Protein AF-U2AST3-F1 (afdb_monomer)

Mean predicted aligned error: 5.62 Å

Sequence (119 aa):
NGNVIKLDTQGKNIEISAPETINITAKNINLKASDSIDLDANVNITETAGMAKRSDIGGDMFVYVNGALTEVIEGDLNSHSKGGSQYTAKETIVDSSNNMKVNSATSLKKKSGEYNNQS

pLDDT: mean 93.62, std 10.22, range [44.81, 98.44]

Structure (mmCIF, N/CA/C/O backbone):
data_AF-U2AST3-F1
#
_entry.id   AF-U2AST3-F1
#
loop_
_atom_site.group_PDB
_atom_site.id
_atom_site.type_symbol
_atom_site.label_atom_id
_atom_site.label_alt_id
_atom_site.label_comp_id
_atom_site.label_asym_id
_atom_site.label_entity_id
_atom_site.label_seq_id
_atom_site.pdbx_PDB_ins_code
_atom_site.Cartn_x
_atom_site.Cartn_y
_atom_site.Cartn_z
_atom_site.occupancy
_atom_site.B_iso_or_equiv
_atom_site.auth_seq_id
_atom_site.auth_comp_id
_atom_site.auth_asym_id
_atom_site.auth_atom_id
_atom_site.pdbx_PDB_model_num
ATOM 1 N N . ASN A 1 1 ? -21.117 16.184 21.553 1.00 57.97 1 ASN A N 1
ATOM 2 C CA . ASN A 1 1 ? -21.684 14.813 21.567 1.00 57.97 1 ASN A CA 1
ATOM 3 C C . ASN A 1 1 ? -21.429 14.187 20.210 1.00 57.97 1 ASN A C 1
ATOM 5 O O . ASN A 1 1 ? -21.713 14.865 19.236 1.00 57.97 1 ASN A O 1
ATOM 9 N N . GLY A 1 2 ? -20.860 12.982 20.117 1.00 87.06 2 GLY A N 1
ATOM 10 C CA . GLY A 1 2 ? -20.537 12.422 18.793 1.00 87.06 2 GLY A CA 1
ATOM 11 C C . GLY A 1 2 ? -19.655 11.172 18.733 1.00 87.06 2 GLY A C 1
ATOM 12 O O . GLY A 1 2 ? -19.455 10.662 17.641 1.00 87.06 2 GLY A O 1
ATOM 13 N N . ASN A 1 3 ? -19.138 10.664 19.854 1.00 97.12 3 ASN A N 1
ATOM 14 C CA . ASN A 1 3 ? -18.399 9.398 19.849 1.00 97.12 3 ASN A CA 1
ATOM 15 C C . ASN A 1 3 ? -19.385 8.226 19.927 1.00 97.12 3 ASN A C 1
ATOM 17 O O . ASN A 1 3 ? -20.315 8.271 20.737 1.00 97.12 3 ASN A O 1
ATOM 21 N N . VAL A 1 4 ? -19.161 7.176 19.138 1.00 96.50 4 VAL A N 1
ATOM 22 C CA . VAL A 1 4 ? -19.997 5.969 19.109 1.00 96.50 4 VAL A CA 1
ATOM 23 C C . VAL A 1 4 ? -19.123 4.734 19.281 1.00 96.50 4 VAL A C 1
ATOM 25 O O . VAL A 1 4 ? -18.101 4.589 18.617 1.00 96.50 4 VAL A O 1
ATOM 28 N N . ILE A 1 5 ? -19.560 3.829 20.159 1.00 97.25 5 ILE A N 1
ATOM 29 C CA . ILE A 1 5 ? -19.148 2.423 20.174 1.00 97.25 5 ILE A CA 1
ATOM 30 C C . ILE A 1 5 ? -20.439 1.606 20.204 1.00 97.25 5 ILE A C 1
ATOM 32 O O . ILE A 1 5 ? -21.172 1.646 21.194 1.00 97.25 5 ILE A O 1
ATOM 36 N N . LYS A 1 6 ? -20.737 0.892 19.117 1.00 96.44 6 LYS A N 1
ATOM 37 C CA . LYS A 1 6 ? -21.953 0.086 18.968 1.00 96.44 6 LYS A CA 1
ATOM 38 C C . LYS A 1 6 ? -21.584 -1.367 18.683 1.00 96.44 6 LYS A C 1
ATOM 40 O O . LYS A 1 6 ? -20.807 -1.647 17.775 1.00 96.44 6 LYS A O 1
ATOM 45 N N . LEU A 1 7 ? -22.171 -2.280 19.453 1.00 97.44 7 LEU A N 1
ATOM 46 C CA . LEU A 1 7 ? -22.095 -3.728 19.259 1.00 97.44 7 LEU A CA 1
ATOM 47 C C . LEU A 1 7 ? -23.503 -4.226 18.936 1.00 97.44 7 LEU A C 1
ATOM 49 O O . LEU A 1 7 ? -24.384 -4.170 19.793 1.00 97.44 7 LEU A O 1
ATOM 53 N N . ASP A 1 8 ? -23.731 -4.675 17.708 1.00 96.38 8 ASP A N 1
ATOM 54 C CA . ASP A 1 8 ? -25.059 -5.039 17.221 1.00 96.38 8 ASP A CA 1
ATOM 55 C C . ASP A 1 8 ? -25.050 -6.462 16.679 1.00 96.38 8 ASP A C 1
ATOM 57 O O . ASP A 1 8 ? -24.549 -6.781 15.604 1.00 96.38 8 ASP A O 1
ATOM 61 N N . THR A 1 9 ? -25.578 -7.358 17.504 1.00 96.12 9 THR A N 1
ATOM 62 C CA . THR A 1 9 ? -25.589 -8.795 17.244 1.00 96.12 9 THR A CA 1
ATOM 63 C C . THR A 1 9 ? -26.655 -9.197 16.231 1.00 96.12 9 THR A C 1
ATOM 65 O O . THR A 1 9 ? -26.478 -10.200 15.543 1.00 96.12 9 THR A O 1
ATOM 68 N N . GLN A 1 10 ? -27.740 -8.423 16.111 1.00 96.38 10 GLN A N 1
ATOM 69 C CA . GLN A 1 10 ? -28.801 -8.683 15.137 1.00 96.38 10 GLN A CA 1
ATOM 70 C C . GLN A 1 10 ? -28.354 -8.248 13.738 1.00 96.38 10 GLN A C 1
ATOM 72 O O . GLN A 1 10 ? -28.470 -9.026 12.792 1.00 96.38 10 GLN A O 1
ATOM 77 N N . GLY A 1 11 ? -27.775 -7.046 13.632 1.00 96.56 11 GLY A N 1
ATOM 78 C CA . GLY A 1 11 ? -27.142 -6.521 12.420 1.00 96.56 11 GLY A CA 1
ATOM 79 C C . GLY A 1 11 ? -25.780 -7.148 12.105 1.00 96.56 11 GLY A C 1
ATOM 80 O O . GLY A 1 11 ? -25.285 -6.997 10.990 1.00 96.56 11 GLY A O 1
ATOM 81 N N . LYS A 1 12 ? -25.206 -7.900 13.058 1.00 97.38 12 LYS A N 1
ATOM 82 C CA . LYS A 1 12 ? -23.897 -8.574 12.981 1.00 97.38 12 LYS A CA 1
ATOM 83 C C . LYS A 1 12 ? -22.737 -7.607 12.711 1.00 97.38 12 LYS A C 1
ATOM 85 O O . LYS A 1 12 ? -21.809 -7.939 11.978 1.00 97.38 12 LYS A O 1
ATOM 90 N N . ASN A 1 13 ? -22.783 -6.423 13.313 1.00 97.12 13 ASN A N 1
ATOM 91 C CA . ASN A 1 13 ? -21.831 -5.342 13.088 1.00 97.12 13 ASN A CA 1
ATOM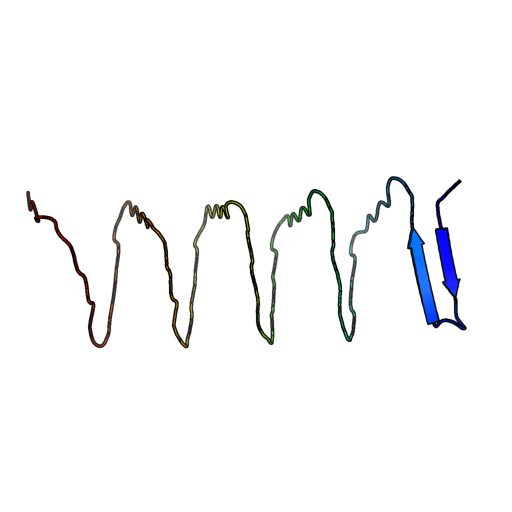 92 C C . ASN A 1 13 ? -21.276 -4.753 14.390 1.00 97.12 13 ASN A C 1
ATOM 94 O O . ASN A 1 13 ? -21.897 -4.772 15.454 1.00 97.12 13 ASN A O 1
ATOM 98 N N . ILE A 1 14 ? -20.076 -4.193 14.265 1.00 97.75 14 ILE A N 1
ATOM 99 C CA . ILE A 1 14 ? -19.423 -3.363 15.273 1.00 97.75 14 ILE A CA 1
ATOM 100 C C . ILE A 1 14 ? -19.124 -2.020 14.608 1.00 97.75 14 ILE A C 1
ATOM 102 O O . ILE A 1 14 ? -18.593 -1.998 13.501 1.00 97.75 14 ILE A O 1
ATOM 106 N N . GLU A 1 15 ? -19.457 -0.917 15.272 1.00 97.38 15 GLU A N 1
ATOM 107 C CA . GLU A 1 15 ? -19.187 0.442 14.794 1.00 97.38 15 GLU A CA 1
ATOM 108 C C . GLU A 1 15 ? -18.421 1.225 15.860 1.00 97.38 15 GLU A C 1
ATOM 110 O O . GLU A 1 15 ? -18.801 1.227 17.035 1.00 97.38 15 GLU A O 1
ATOM 115 N N . ILE A 1 16 ? -17.344 1.888 15.441 1.00 97.69 16 ILE A N 1
ATOM 116 C CA . ILE A 1 16 ? -16.549 2.792 16.271 1.00 97.69 16 ILE A CA 1
ATOM 117 C C . ILE A 1 16 ? -16.341 4.075 15.470 1.00 97.69 16 ILE A C 1
ATOM 119 O O . ILE A 1 16 ? -15.751 4.034 14.393 1.00 97.69 16 ILE A O 1
ATOM 123 N N . SER A 1 17 ? -16.814 5.208 15.984 1.00 97.50 17 SER A N 1
ATOM 124 C CA . SER A 1 17 ? -16.660 6.509 15.325 1.00 97.50 17 SER A CA 1
ATOM 125 C C . SER A 1 17 ? -16.413 7.633 16.332 1.00 97.50 17 SER A C 1
ATOM 127 O O . SER A 1 17 ? -16.824 7.568 17.494 1.00 97.50 17 SER A O 1
ATOM 129 N N . ALA A 1 18 ? -15.699 8.665 15.886 1.00 97.81 18 ALA A N 1
ATOM 130 C CA . ALA A 1 18 ? -15.475 9.906 16.616 1.00 97.81 18 ALA A CA 1
ATOM 131 C C . ALA A 1 18 ? -15.377 11.063 15.605 1.00 97.81 18 ALA A C 1
ATOM 133 O O . ALA A 1 18 ? -14.840 10.858 14.517 1.00 97.81 18 ALA A O 1
ATOM 134 N N . PRO A 1 19 ? -15.859 12.274 15.935 1.00 96.44 19 PRO A N 1
ATOM 135 C CA . PRO A 1 19 ? -15.852 13.412 15.018 1.00 96.44 19 PRO A CA 1
ATOM 136 C C . PRO A 1 19 ? -14.460 14.028 14.815 1.00 96.44 19 PRO A C 1
ATOM 138 O O . PRO A 1 19 ? -14.269 14.772 13.861 1.00 96.44 19 PRO A O 1
ATOM 141 N N . GLU A 1 20 ? -13.502 13.740 15.700 1.00 96.75 20 GLU A N 1
ATOM 142 C CA . GLU A 1 20 ? -12.152 14.314 15.636 1.00 96.75 20 GLU A CA 1
ATOM 143 C C . GLU A 1 20 ? -11.064 13.247 15.546 1.00 96.75 20 GLU A C 1
ATOM 145 O O . GLU A 1 20 ? -10.260 13.260 14.617 1.00 96.75 20 GLU A O 1
ATOM 150 N N . THR A 1 21 ? -10.970 12.333 16.519 1.00 97.38 21 THR A N 1
ATOM 151 C CA . THR A 1 21 ? -9.824 11.413 16.586 1.00 97.38 21 THR A CA 1
ATOM 152 C C . THR A 1 21 ? -10.171 10.088 17.252 1.00 97.38 21 THR A C 1
ATOM 154 O O . THR A 1 21 ? -10.806 10.050 18.305 1.00 97.38 21 THR A O 1
ATOM 157 N N . ILE A 1 22 ? -9.671 8.999 16.664 1.00 98.25 22 ILE A N 1
ATOM 158 C CA . ILE A 1 22 ? -9.592 7.668 17.271 1.00 98.25 22 ILE A CA 1
ATOM 159 C C . ILE A 1 22 ? -8.112 7.284 17.307 1.00 98.25 22 ILE A C 1
ATOM 161 O O . ILE A 1 22 ? -7.471 7.204 16.265 1.00 98.25 22 ILE A O 1
ATOM 165 N N . ASN A 1 23 ? -7.574 7.032 18.501 1.00 98.06 23 ASN A N 1
ATOM 166 C CA . ASN A 1 23 ? -6.210 6.532 18.677 1.00 98.06 23 ASN A CA 1
ATOM 167 C C . ASN A 1 23 ? -6.248 5.038 19.013 1.00 98.06 23 ASN A C 1
ATOM 169 O O . ASN A 1 23 ? -6.956 4.636 19.937 1.00 98.06 23 ASN A O 1
ATOM 173 N N . ILE A 1 24 ? -5.459 4.226 18.305 1.00 98.06 24 ILE A N 1
ATOM 174 C CA . ILE A 1 24 ? -5.308 2.790 18.571 1.00 98.06 24 ILE A CA 1
ATOM 175 C C . ILE A 1 24 ? -3.822 2.495 18.756 1.00 98.06 24 ILE A C 1
ATOM 177 O O . ILE A 1 24 ? -3.055 2.501 17.797 1.00 98.06 24 ILE A O 1
ATOM 181 N N . THR A 1 25 ? -3.422 2.213 19.994 1.00 97.94 25 THR A N 1
ATOM 182 C CA . THR A 1 25 ? -2.028 1.923 20.347 1.00 97.94 25 THR A CA 1
ATOM 183 C C . THR A 1 25 ? -1.950 0.579 21.047 1.00 97.94 25 THR A C 1
ATOM 185 O O . THR A 1 25 ? -2.603 0.360 22.065 1.00 97.94 25 THR A O 1
ATOM 188 N N . ALA A 1 26 ? -1.137 -0.330 20.515 1.00 98.06 26 ALA A N 1
ATOM 189 C CA . ALA A 1 26 ? -0.927 -1.652 21.089 1.00 98.06 26 ALA A CA 1
ATOM 190 C C . ALA A 1 26 ? 0.446 -2.200 20.688 1.00 98.06 26 ALA A C 1
ATOM 192 O O . ALA A 1 26 ? 1.039 -1.757 19.708 1.00 98.06 26 ALA A O 1
ATOM 193 N N . LYS A 1 27 ? 0.930 -3.218 21.413 1.00 98.31 27 LYS A N 1
ATOM 194 C CA . LYS A 1 27 ? 2.121 -3.981 21.001 1.00 98.31 27 LYS A CA 1
ATOM 195 C C . LYS A 1 27 ? 1.913 -4.656 19.639 1.00 98.31 27 LYS A C 1
ATOM 197 O O . LYS A 1 27 ? 2.841 -4.705 18.847 1.00 98.31 27 LYS A O 1
ATOM 202 N N . ASN A 1 28 ? 0.707 -5.174 19.395 1.00 98.12 28 ASN A N 1
ATOM 203 C CA . ASN A 1 28 ? 0.303 -5.793 18.134 1.00 98.12 28 ASN A CA 1
ATOM 204 C C . ASN A 1 28 ? -1.132 -5.367 17.796 1.00 98.12 28 ASN A C 1
ATOM 206 O O . ASN A 1 28 ? -1.991 -5.378 18.678 1.00 98.12 28 ASN A O 1
ATOM 210 N N . ILE A 1 29 ? -1.398 -5.078 16.524 1.00 98.38 29 ILE A N 1
ATOM 211 C CA . ILE A 1 29 ? -2.742 -4.902 15.959 1.00 98.38 29 ILE A CA 1
ATOM 212 C C . ILE A 1 29 ? -2.847 -5.893 14.796 1.00 98.38 29 ILE A C 1
ATOM 214 O O . ILE A 1 29 ? -1.989 -5.888 13.919 1.00 98.38 29 ILE A O 1
ATOM 218 N N . ASN A 1 30 ? -3.866 -6.756 14.798 1.00 98.00 30 ASN A N 1
ATOM 219 C CA . ASN A 1 30 ? -4.103 -7.725 13.726 1.00 98.00 30 ASN A CA 1
ATOM 220 C C . ASN A 1 30 ? -5.427 -7.393 13.039 1.00 98.00 30 ASN A C 1
ATOM 222 O O . ASN A 1 30 ? -6.469 -7.408 13.693 1.00 98.00 30 ASN A O 1
ATOM 226 N N . LEU A 1 31 ? -5.389 -7.132 11.733 1.00 97.75 31 LEU A N 1
ATOM 227 C CA . LEU A 1 31 ? -6.573 -6.908 10.907 1.00 97.75 31 LEU A CA 1
ATOM 228 C C . LEU A 1 31 ? -6.690 -8.055 9.906 1.00 97.75 31 LEU A C 1
ATOM 230 O O . LEU A 1 31 ? -5.754 -8.332 9.158 1.00 97.75 31 LEU A O 1
ATOM 234 N N . LYS A 1 32 ? -7.826 -8.748 9.919 1.00 97.62 32 LYS A N 1
ATOM 235 C CA . LYS A 1 32 ? -8.120 -9.846 8.998 1.00 97.62 32 LYS A CA 1
ATOM 236 C C . LYS A 1 32 ? -9.583 -9.768 8.590 1.00 97.62 32 LYS A C 1
ATOM 238 O O . LYS A 1 32 ? -10.456 -9.816 9.452 1.00 97.62 32 LYS A O 1
ATOM 243 N N . ALA A 1 33 ? -9.823 -9.716 7.289 1.00 97.94 33 ALA A N 1
ATOM 244 C CA . ALA A 1 33 ? -11.140 -9.840 6.680 1.00 97.94 33 ALA A CA 1
ATOM 245 C C . ALA A 1 33 ? -11.112 -10.980 5.652 1.00 97.94 33 ALA A C 1
ATOM 247 O O . ALA A 1 33 ? -10.049 -11.294 5.116 1.00 97.94 33 ALA A O 1
ATOM 248 N N . SER A 1 34 ? -12.252 -11.632 5.415 1.00 97.81 34 SER A N 1
ATOM 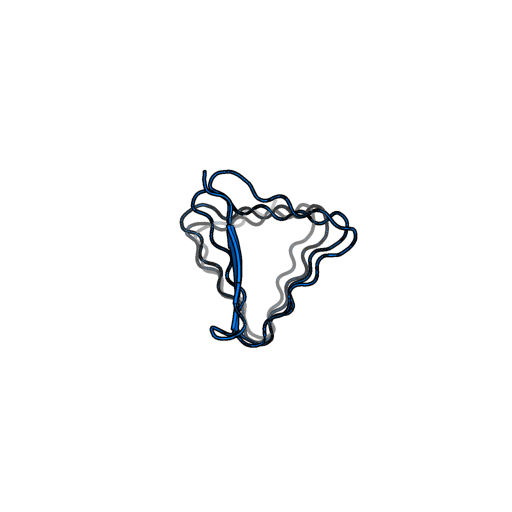249 C CA . SER A 1 34 ? -12.382 -12.626 4.338 1.00 97.81 34 SER A CA 1
ATOM 250 C C . SER A 1 34 ? -12.561 -11.976 2.971 1.00 97.81 34 SER A C 1
ATOM 252 O O . SER A 1 34 ? -12.128 -12.551 1.978 1.00 97.81 34 SER A O 1
ATOM 254 N N . ASP A 1 35 ? -13.179 -10.793 2.950 1.00 98.31 35 ASP A N 1
ATOM 255 C CA . ASP A 1 35 ? -13.652 -10.157 1.724 1.00 98.31 35 ASP A CA 1
ATOM 256 C C . ASP A 1 35 ? -12.780 -8.939 1.388 1.00 98.31 35 ASP A C 1
ATOM 258 O O . ASP A 1 35 ? -12.043 -8.972 0.405 1.00 98.31 35 ASP A O 1
ATOM 262 N N . SER A 1 36 ? -12.798 -7.888 2.220 1.00 97.94 36 SER A N 1
ATOM 263 C CA . SER A 1 36 ? -12.006 -6.670 1.988 1.00 97.94 36 SER A CA 1
ATOM 264 C C . SER A 1 36 ? -11.600 -5.934 3.271 1.00 97.94 36 SER A C 1
ATOM 266 O O . SER A 1 36 ? -12.194 -6.105 4.337 1.00 97.94 36 SER A O 1
ATOM 268 N N . ILE A 1 37 ? -10.565 -5.100 3.149 1.00 98.31 37 ILE A N 1
ATOM 269 C CA . ILE A 1 37 ? -10.201 -4.045 4.101 1.00 98.31 37 ILE A CA 1
ATOM 270 C C . ILE A 1 37 ? -10.039 -2.769 3.278 1.00 98.31 37 ILE A C 1
ATOM 272 O O . ILE A 1 37 ? -9.184 -2.729 2.395 1.00 98.31 37 ILE A O 1
ATOM 276 N N . ASP A 1 38 ? -10.822 -1.740 3.594 1.00 98.12 38 ASP A N 1
ATOM 277 C CA . ASP A 1 38 ? -10.789 -0.450 2.905 1.00 98.12 38 ASP A CA 1
ATOM 278 C C . ASP A 1 38 ? -10.169 0.620 3.813 1.00 98.12 38 ASP A C 1
ATOM 280 O O . ASP A 1 38 ? -10.537 0.755 4.982 1.00 98.12 38 ASP A O 1
ATOM 284 N N . LEU A 1 39 ? -9.208 1.374 3.275 1.00 97.69 39 LEU A N 1
ATOM 285 C CA . LEU A 1 39 ? -8.553 2.499 3.942 1.00 97.69 39 LEU A CA 1
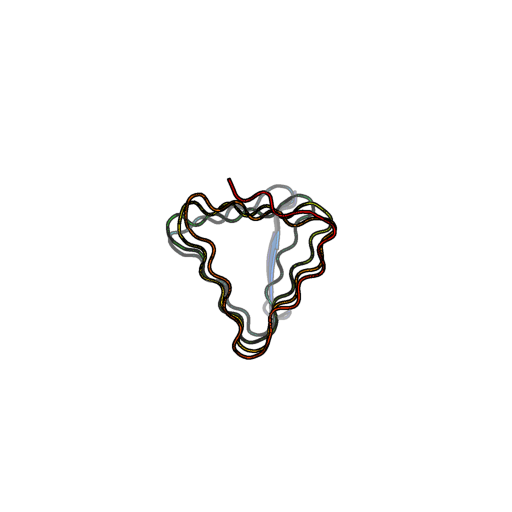ATOM 286 C C . LEU A 1 39 ? -8.731 3.739 3.067 1.00 97.69 39 LEU A C 1
ATOM 288 O O . LEU A 1 39 ? -8.190 3.794 1.965 1.00 97.69 39 LEU A O 1
ATOM 292 N N . ASP A 1 40 ? -9.474 4.723 3.564 1.00 98.06 40 ASP A N 1
ATOM 293 C CA . ASP A 1 40 ? -9.780 5.956 2.840 1.00 98.06 40 ASP A CA 1
ATOM 294 C C . ASP A 1 40 ? -9.538 7.181 3.729 1.00 98.06 40 ASP A C 1
ATOM 296 O O . ASP A 1 40 ? -9.886 7.192 4.913 1.00 98.06 40 ASP A O 1
ATOM 300 N N . ALA A 1 41 ? -8.912 8.209 3.158 1.00 97.88 41 ALA A N 1
ATOM 301 C CA . ALA A 1 41 ? -8.637 9.472 3.827 1.00 97.88 41 ALA A CA 1
ATOM 302 C C . ALA A 1 41 ? -8.623 10.621 2.814 1.00 97.88 41 ALA A C 1
ATOM 304 O O . ALA A 1 41 ? -7.912 10.579 1.813 1.00 97.88 41 ALA A O 1
ATOM 305 N N . ASN A 1 42 ? -9.325 11.710 3.136 1.00 97.19 42 ASN A N 1
ATOM 306 C CA . ASN A 1 42 ? -9.431 12.882 2.257 1.00 97.19 42 ASN A CA 1
ATOM 307 C C . ASN A 1 42 ? -8.107 13.632 2.038 1.00 97.19 42 ASN A C 1
ATOM 309 O O . ASN A 1 42 ? -7.988 14.386 1.075 1.00 97.19 42 ASN A O 1
ATOM 313 N N . VAL A 1 43 ? -7.151 13.502 2.962 1.00 97.94 43 VAL A N 1
ATOM 314 C CA . VAL A 1 43 ? -5.910 14.293 2.952 1.00 97.94 43 VAL A CA 1
ATOM 315 C C . VAL A 1 43 ? -4.693 13.396 2.775 1.00 97.94 43 VAL A C 1
ATOM 317 O O . VAL A 1 43 ? -3.979 13.526 1.784 1.00 97.94 43 VAL A O 1
ATOM 320 N N . ASN A 1 44 ? -4.434 12.494 3.725 1.00 97.56 44 ASN A N 1
ATOM 321 C CA . ASN A 1 44 ? -3.248 11.648 3.692 1.00 97.56 44 ASN A CA 1
ATOM 322 C C . ASN A 1 44 ? -3.451 10.326 4.438 1.00 97.56 44 ASN A C 1
ATOM 324 O O . ASN A 1 44 ? -4.124 10.268 5.466 1.00 97.56 44 ASN A O 1
ATOM 328 N N . ILE A 1 45 ? -2.765 9.295 3.950 1.00 98.44 45 ILE A N 1
ATOM 329 C CA . ILE A 1 45 ? -2.466 8.060 4.674 1.00 98.44 45 ILE A CA 1
ATOM 330 C C . ILE A 1 45 ? -0.944 8.003 4.814 1.00 98.44 45 ILE A C 1
ATOM 332 O O . ILE A 1 45 ? -0.227 8.176 3.829 1.00 98.44 45 ILE A O 1
ATOM 336 N N . THR A 1 46 ? -0.453 7.778 6.031 1.00 98.12 46 THR A N 1
ATOM 337 C CA . THR A 1 46 ? 0.983 7.673 6.320 1.00 98.12 46 THR A CA 1
ATOM 338 C C . THR A 1 46 ? 1.260 6.350 7.015 1.00 98.12 46 THR A C 1
ATOM 340 O O . THR A 1 46 ? 0.645 6.044 8.034 1.00 98.12 46 THR A O 1
ATOM 343 N N . GLU A 1 47 ? 2.214 5.580 6.496 1.00 97.88 47 GLU A N 1
ATOM 344 C CA . GLU A 1 47 ? 2.610 4.288 7.053 1.00 97.88 47 GLU A CA 1
ATOM 345 C C . GLU A 1 47 ? 4.118 4.259 7.292 1.00 97.88 47 GLU A C 1
ATOM 347 O O . GLU A 1 47 ? 4.904 4.447 6.365 1.00 97.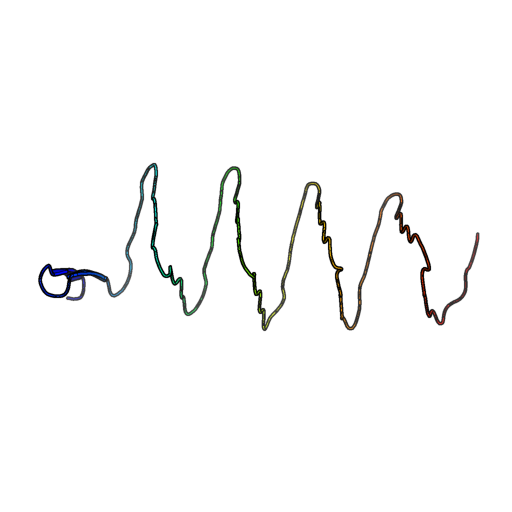88 47 GLU A O 1
ATOM 352 N N . THR A 1 48 ? 4.521 3.956 8.524 1.00 98.00 48 THR A N 1
ATOM 353 C CA . THR A 1 48 ? 5.931 3.855 8.912 1.00 98.00 48 THR A CA 1
ATOM 354 C C . THR A 1 48 ? 6.169 2.515 9.592 1.00 98.00 48 THR A C 1
ATOM 356 O O . THR A 1 48 ? 5.486 2.174 10.557 1.00 98.00 48 THR A O 1
ATOM 359 N N . ALA A 1 49 ? 7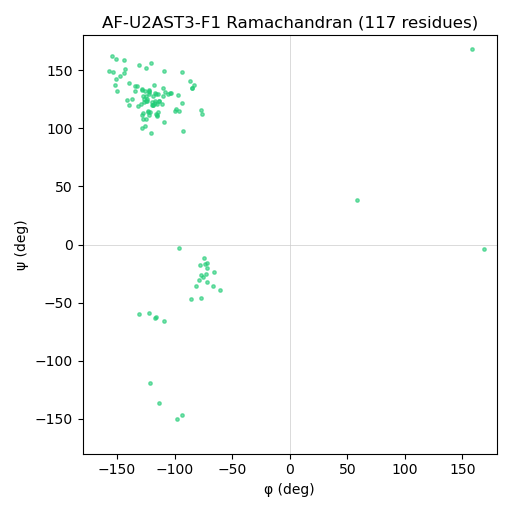.165 1.764 9.123 1.00 97.94 49 ALA A N 1
ATOM 360 C CA . ALA A 1 49 ? 7.627 0.537 9.763 1.00 97.94 49 ALA A CA 1
ATOM 361 C C . ALA A 1 49 ? 9.091 0.707 10.179 1.00 97.94 49 ALA A C 1
ATOM 363 O O . ALA A 1 49 ? 9.926 1.060 9.355 1.00 97.94 49 ALA A O 1
ATOM 364 N N . GLY A 1 50 ? 9.413 0.435 11.446 1.00 97.69 50 GLY A N 1
ATOM 365 C CA . GLY A 1 50 ? 10.776 0.627 11.963 1.00 97.69 50 GLY A CA 1
ATOM 366 C C . GLY A 1 50 ? 11.806 -0.392 11.462 1.00 97.69 50 GLY A C 1
ATOM 367 O O . GLY A 1 50 ? 12.997 -0.160 11.613 1.00 97.69 50 GLY A O 1
ATOM 368 N N . MET A 1 51 ? 11.358 -1.515 10.889 1.00 97.56 51 MET A N 1
ATOM 369 C CA . MET A 1 51 ? 12.239 -2.585 10.402 1.00 97.56 51 MET A CA 1
ATOM 370 C C . MET A 1 51 ? 11.892 -3.011 8.976 1.00 97.56 51 MET A C 1
ATOM 372 O O . MET A 1 51 ? 12.731 -2.938 8.088 1.00 97.56 51 MET A O 1
ATOM 376 N N . ALA A 1 52 ? 10.663 -3.484 8.749 1.00 97.75 52 ALA A N 1
ATOM 377 C CA . ALA A 1 52 ? 10.239 -3.977 7.445 1.00 97.75 52 ALA A CA 1
ATOM 378 C C . ALA A 1 52 ? 8.734 -3.788 7.242 1.00 97.75 52 ALA A C 1
ATOM 380 O O . ALA A 1 52 ? 7.944 -4.019 8.158 1.00 97.75 52 ALA A O 1
ATOM 381 N N . LYS A 1 53 ? 8.351 -3.441 6.012 1.00 98.12 53 LYS A N 1
ATOM 382 C CA . LYS A 1 53 ? 6.975 -3.487 5.511 1.00 98.12 53 LYS A CA 1
ATOM 383 C C . LYS A 1 53 ? 6.932 -4.499 4.367 1.00 98.12 53 LYS A C 1
ATOM 385 O O . LYS A 1 53 ? 7.786 -4.458 3.486 1.00 98.12 53 LYS A O 1
ATOM 390 N N . ARG A 1 54 ? 5.980 -5.433 4.396 1.00 97.88 54 ARG A N 1
ATOM 391 C CA . ARG A 1 54 ? 5.829 -6.486 3.382 1.00 97.88 54 ARG A CA 1
ATOM 392 C C . ARG A 1 54 ? 4.398 -6.508 2.873 1.00 97.88 54 ARG A C 1
ATOM 394 O O . ARG A 1 54 ? 3.480 -6.572 3.684 1.00 97.88 54 ARG A O 1
ATOM 401 N N . SER A 1 55 ? 4.253 -6.554 1.556 1.00 97.50 55 SER A N 1
ATOM 402 C CA . SER A 1 55 ? 2.981 -6.796 0.881 1.00 97.50 55 SER A CA 1
ATOM 403 C C . SER A 1 55 ? 3.106 -8.067 0.047 1.00 97.50 55 SER A C 1
ATOM 405 O O . SER A 1 55 ? 4.000 -8.161 -0.790 1.00 97.50 55 SER A O 1
ATOM 407 N N . ASP A 1 56 ? 2.241 -9.044 0.307 1.00 97.81 56 ASP A N 1
ATOM 408 C CA . ASP A 1 56 ? 2.126 -10.284 -0.467 1.00 97.81 56 ASP A CA 1
ATOM 409 C C . ASP A 1 56 ? 0.747 -10.293 -1.133 1.00 97.81 56 ASP A C 1
ATOM 411 O O . ASP A 1 56 ? -0.277 -10.329 -0.448 1.00 97.81 56 ASP A O 1
ATOM 415 N N . ILE A 1 57 ? 0.725 -10.149 -2.458 1.00 97.94 57 ILE A N 1
ATOM 416 C CA . ILE A 1 57 ? -0.492 -9.982 -3.251 1.00 97.94 57 ILE A CA 1
ATOM 417 C C . ILE A 1 57 ? -0.633 -11.207 -4.150 1.00 97.94 57 ILE A C 1
ATOM 419 O O . ILE A 1 57 ? 0.176 -11.422 -5.048 1.00 97.94 57 ILE A O 1
ATOM 423 N N . GLY A 1 58 ? -1.676 -12.006 -3.912 1.00 97.38 58 GLY A N 1
ATOM 424 C CA . GLY A 1 58 ? -1.959 -13.200 -4.717 1.00 97.38 58 GLY A CA 1
ATOM 425 C C . GLY A 1 58 ? -2.624 -12.910 -6.070 1.00 97.38 58 GLY A C 1
ATOM 426 O O . GLY A 1 58 ? -2.623 -13.778 -6.939 1.00 97.38 58 GLY A O 1
ATOM 427 N N . GLY A 1 59 ? -3.204 -11.717 -6.229 1.00 97.38 59 GLY A N 1
ATOM 428 C CA . GLY A 1 59 ? -3.794 -11.218 -7.473 1.00 97.38 59 GLY A CA 1
ATOM 429 C C . GLY A 1 59 ? -3.016 -10.025 -8.030 1.00 97.38 59 GLY A C 1
ATOM 430 O O . GLY A 1 59 ? -1.787 -10.015 -8.012 1.00 97.38 59 GLY A O 1
ATOM 431 N N . ASP A 1 60 ? -3.738 -9.004 -8.484 1.00 97.94 60 ASP A N 1
ATOM 432 C CA . ASP A 1 60 ? -3.145 -7.805 -9.076 1.00 97.94 60 ASP A CA 1
ATOM 433 C C . ASP A 1 60 ? -2.928 -6.686 -8.047 1.00 97.94 60 ASP A C 1
ATOM 435 O O . ASP A 1 60 ? -3.710 -6.509 -7.110 1.00 97.94 60 ASP A O 1
ATOM 439 N N . MET A 1 61 ? -1.884 -5.882 -8.263 1.00 98.00 61 MET A N 1
ATOM 440 C CA . MET A 1 61 ? -1.658 -4.620 -7.559 1.00 98.00 61 MET A CA 1
ATOM 441 C C . MET A 1 61 ? -1.786 -3.463 -8.549 1.00 98.00 61 MET A C 1
ATOM 443 O O . MET A 1 61 ? -1.051 -3.396 -9.534 1.00 98.00 61 MET A O 1
ATOM 447 N N . PHE A 1 62 ? -2.684 -2.524 -8.257 1.00 97.69 62 PHE A N 1
ATOM 448 C CA . PHE A 1 62 ? -2.855 -1.296 -9.028 1.00 97.69 62 PHE A CA 1
ATOM 449 C C . PHE A 1 62 ? -2.379 -0.100 -8.205 1.00 97.69 62 PHE A C 1
ATOM 451 O O . PHE A 1 62 ? -2.813 0.090 -7.072 1.00 97.69 62 PHE A O 1
ATOM 458 N N . VAL A 1 63 ? -1.499 0.718 -8.785 1.00 97.56 63 VAL A N 1
ATOM 459 C CA . VAL A 1 63 ? -1.029 1.973 -8.187 1.00 97.56 63 VAL A CA 1
ATOM 460 C C . VAL A 1 63 ? -1.361 3.101 -9.149 1.00 97.56 63 VAL A C 1
ATOM 462 O O . VAL A 1 63 ? -0.829 3.158 -10.256 1.00 97.56 63 VAL A O 1
ATOM 465 N N . TYR A 1 64 ? -2.257 3.989 -8.730 1.00 97.44 64 TYR A N 1
ATOM 466 C CA . TYR A 1 64 ? -2.677 5.139 -9.517 1.00 97.44 64 TYR A CA 1
ATOM 467 C C . TYR A 1 64 ? -2.326 6.424 -8.773 1.00 97.44 64 TYR A C 1
ATOM 469 O O . TYR A 1 64 ? -2.787 6.652 -7.656 1.00 97.44 64 TYR A O 1
ATOM 477 N N . VAL A 1 65 ? -1.497 7.260 -9.394 1.00 97.81 65 VAL A N 1
ATOM 478 C CA . VAL A 1 65 ? -0.997 8.500 -8.799 1.00 97.81 65 VAL A CA 1
ATOM 479 C C . VAL A 1 65 ? -1.281 9.641 -9.768 1.00 97.81 65 VAL A C 1
ATOM 481 O O . VAL A 1 65 ? -0.716 9.694 -10.854 1.00 97.81 65 VAL A O 1
ATOM 484 N N . ASN A 1 66 ? -2.168 10.557 -9.370 1.00 97.81 66 ASN A N 1
ATOM 485 C CA . ASN A 1 66 ? -2.460 11.772 -10.143 1.00 97.81 66 ASN A CA 1
ATOM 486 C C . ASN A 1 66 ? -1.309 12.789 -10.094 1.00 97.81 66 ASN A C 1
ATOM 488 O O . ASN A 1 66 ? -1.131 13.573 -11.023 1.00 97.81 66 ASN A O 1
ATOM 492 N N . GLY A 1 67 ? -0.586 12.818 -8.971 1.00 97.3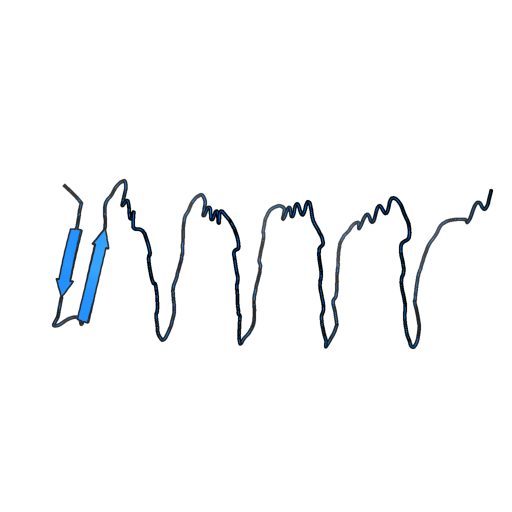8 67 GLY A N 1
ATOM 493 C CA . GLY A 1 67 ? 0.572 13.679 -8.751 1.00 97.38 67 GLY A CA 1
ATOM 494 C C . GLY A 1 67 ? 1.890 12.989 -9.105 1.00 97.38 67 GLY A C 1
ATOM 495 O O . GLY A 1 67 ? 1.959 12.155 -10.004 1.00 97.38 67 GLY A O 1
ATOM 496 N N . ALA A 1 68 ? 2.945 13.330 -8.370 1.00 97.75 68 ALA A N 1
ATOM 497 C CA . ALA A 1 68 ? 4.239 12.670 -8.490 1.00 97.75 68 ALA A CA 1
ATOM 498 C C . ALA A 1 68 ? 4.315 11.423 -7.596 1.00 97.75 68 ALA A C 1
ATOM 500 O O . ALA A 1 68 ? 3.868 11.447 -6.450 1.00 97.75 68 ALA A O 1
ATOM 501 N N . LEU A 1 69 ? 4.943 10.364 -8.108 1.00 98.00 69 LEU A N 1
ATOM 502 C CA . LEU A 1 69 ? 5.462 9.259 -7.307 1.00 98.00 69 LEU A CA 1
ATOM 503 C C . LEU A 1 69 ? 6.955 9.511 -7.060 1.00 98.00 69 LEU A C 1
ATOM 505 O O . LEU A 1 69 ? 7.699 9.778 -8.003 1.00 98.00 69 LEU A O 1
ATOM 509 N N . THR A 1 70 ? 7.396 9.442 -5.806 1.00 97.94 70 THR A N 1
ATOM 510 C CA . THR A 1 70 ? 8.813 9.549 -5.434 1.00 97.94 70 THR A CA 1
ATOM 511 C C . THR A 1 70 ? 9.198 8.346 -4.591 1.00 97.94 70 THR A C 1
ATOM 513 O O . THR A 1 70 ? 8.611 8.112 -3.538 1.00 97.94 70 THR A O 1
ATOM 516 N N . GLU A 1 71 ? 10.199 7.606 -5.053 1.00 97.62 71 GLU A N 1
ATOM 517 C CA . GLU A 1 71 ? 10.766 6.457 -4.356 1.00 97.62 71 GLU A CA 1
ATOM 518 C C . GLU A 1 71 ? 12.228 6.766 -4.030 1.00 97.62 71 GLU A C 1
ATOM 520 O O . GLU A 1 71 ? 13.013 7.096 -4.919 1.00 97.62 71 GLU A O 1
ATOM 525 N N . VAL A 1 72 ? 12.590 6.686 -2.750 1.00 97.88 72 VAL A N 1
ATOM 526 C CA . VAL A 1 72 ? 13.969 6.863 -2.280 1.00 97.88 72 VAL A CA 1
ATOM 527 C C . VAL A 1 72 ? 14.398 5.567 -1.618 1.00 97.88 72 VAL A C 1
ATOM 529 O O . VAL A 1 72 ? 13.775 5.117 -0.657 1.00 97.88 72 VAL A O 1
ATOM 532 N N . ILE A 1 73 ? 15.449 4.958 -2.154 1.00 98.00 73 ILE A N 1
ATOM 533 C CA . ILE A 1 73 ? 15.966 3.672 -1.700 1.00 98.00 73 ILE A CA 1
ATOM 534 C C . ILE A 1 73 ? 17.453 3.872 -1.437 1.00 98.00 73 ILE A C 1
ATOM 536 O O . ILE A 1 73 ? 18.230 4.062 -2.366 1.00 98.00 73 ILE A O 1
ATOM 540 N N . GLU A 1 74 ? 17.835 3.883 -0.161 1.00 97.44 74 GLU A N 1
ATOM 541 C CA . GLU A 1 74 ? 19.238 4.052 0.245 1.00 97.44 74 GLU A CA 1
ATOM 542 C C . GLU A 1 74 ? 20.063 2.777 0.025 1.00 97.44 74 GLU A C 1
ATOM 544 O O . GLU A 1 74 ? 21.274 2.842 -0.177 1.00 97.44 74 GLU A O 1
ATOM 549 N N . GLY A 1 75 ? 19.402 1.617 0.088 1.00 97.06 75 GLY A N 1
ATOM 550 C CA . GLY A 1 75 ? 19.992 0.310 -0.186 1.00 97.06 75 GLY A CA 1
ATOM 551 C C . GLY A 1 75 ? 19.712 -0.184 -1.606 1.00 97.06 75 GLY A C 1
ATOM 552 O O . GLY A 1 75 ? 19.522 0.592 -2.540 1.00 97.06 75 GLY A O 1
ATOM 553 N N . ASP A 1 76 ? 19.645 -1.504 -1.760 1.00 97.56 76 ASP A N 1
ATOM 554 C CA . ASP A 1 76 ? 19.442 -2.132 -3.065 1.00 97.56 76 ASP A CA 1
ATOM 555 C C . ASP A 1 76 ? 17.959 -2.220 -3.455 1.00 97.56 76 ASP A C 1
ATOM 557 O O . ASP A 1 76 ? 17.121 -2.701 -2.686 1.00 97.56 76 ASP A O 1
ATOM 561 N N . LEU A 1 77 ? 17.650 -1.870 -4.707 1.00 97.25 77 LEU A N 1
ATOM 562 C CA . LEU A 1 77 ? 16.381 -2.206 -5.354 1.00 97.25 77 LEU A CA 1
ATOM 563 C C . LEU A 1 77 ? 16.542 -3.471 -6.206 1.00 97.25 77 LEU A C 1
ATOM 565 O O . LEU A 1 77 ? 17.221 -3.464 -7.231 1.00 97.25 77 LEU A O 1
ATOM 569 N N . ASN A 1 78 ? 15.846 -4.543 -5.824 1.00 97.19 78 ASN A N 1
ATOM 570 C CA . ASN A 1 78 ? 15.759 -5.776 -6.607 1.00 97.19 78 ASN A CA 1
ATOM 571 C C . ASN A 1 78 ? 14.351 -5.920 -7.198 1.00 97.19 78 ASN A C 1
ATOM 573 O O . ASN A 1 78 ? 13.4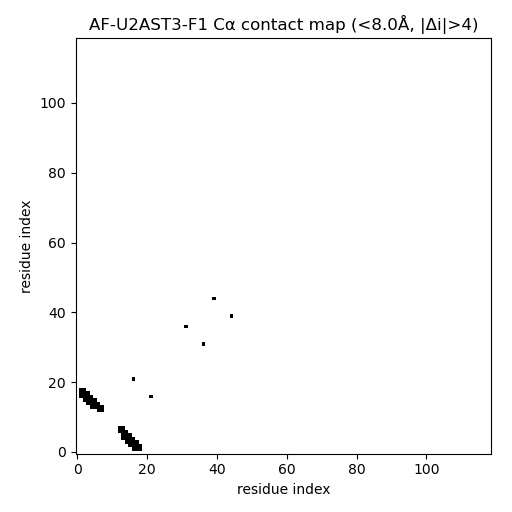13 -6.266 -6.483 1.00 97.19 78 ASN A O 1
ATOM 577 N N . SER A 1 79 ? 14.207 -5.677 -8.503 1.00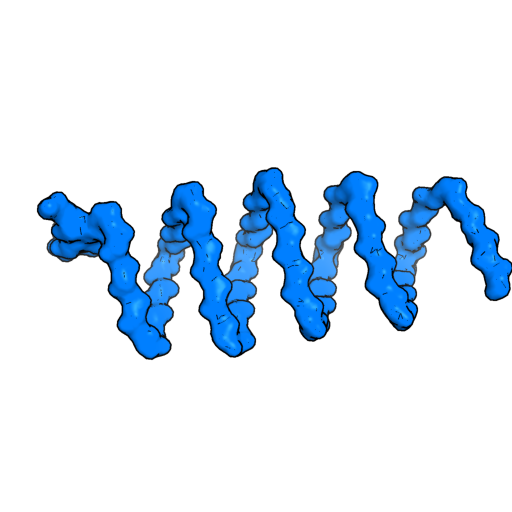 96.06 79 SER A N 1
ATOM 578 C CA . SER A 1 79 ? 12.937 -5.817 -9.227 1.00 96.06 79 SER A CA 1
ATOM 579 C C . SER A 1 79 ? 13.014 -6.942 -10.258 1.00 96.06 79 SER A C 1
ATOM 581 O O . SER A 1 79 ? 13.948 -7.008 -11.057 1.00 96.06 79 SER A O 1
ATOM 583 N N . HIS A 1 80 ? 12.032 -7.845 -10.235 1.00 95.81 80 HIS A N 1
ATOM 584 C CA . HIS A 1 80 ? 11.966 -8.998 -11.128 1.00 95.81 80 HIS A CA 1
ATOM 585 C C . HIS A 1 80 ? 10.541 -9.199 -11.647 1.00 95.81 80 HIS A C 1
ATOM 587 O O . HIS A 1 80 ? 9.608 -9.372 -10.869 1.00 95.81 80 HIS A O 1
ATOM 593 N N . SER A 1 81 ? 10.392 -9.244 -12.970 1.00 96.38 81 SER A N 1
ATOM 594 C CA . SER A 1 81 ? 9.149 -9.606 -13.652 1.00 96.38 81 SER A CA 1
ATOM 595 C C . SER A 1 81 ? 9.404 -10.798 -14.569 1.00 96.38 81 SER A C 1
ATOM 597 O O . SER A 1 81 ? 10.380 -10.807 -15.320 1.00 96.38 81 SER A O 1
ATOM 599 N N . LYS A 1 82 ? 8.525 -11.806 -14.519 1.00 95.19 82 LYS A N 1
ATOM 600 C CA . LYS A 1 82 ? 8.617 -13.000 -15.378 1.00 95.19 82 LYS A CA 1
ATOM 601 C C . LYS A 1 82 ? 8.050 -12.776 -16.781 1.00 95.19 82 LYS A C 1
ATOM 603 O O . LYS A 1 82 ? 8.557 -13.361 -17.730 1.00 95.19 82 LYS A O 1
ATOM 608 N N . GLY A 1 83 ? 6.981 -11.985 -16.904 1.00 93.00 83 GLY A N 1
ATOM 609 C CA . GLY A 1 83 ? 6.313 -11.737 -18.188 1.00 93.00 83 GLY A CA 1
ATOM 610 C C . GLY A 1 83 ? 6.964 -10.602 -18.976 1.00 93.00 83 GLY A C 1
ATOM 611 O O . GLY A 1 83 ? 7.242 -10.740 -20.163 1.00 93.00 83 GLY A O 1
ATOM 612 N N . GLY A 1 84 ? 7.238 -9.487 -18.300 1.00 93.88 84 GLY A N 1
ATOM 613 C CA . GLY A 1 84 ? 7.824 -8.285 -18.885 1.00 93.88 84 GLY A CA 1
ATOM 614 C C . GLY A 1 84 ? 7.534 -7.045 -18.041 1.00 93.88 84 GLY A C 1
ATOM 615 O O . GLY A 1 84 ? 6.708 -7.084 -17.129 1.00 93.88 84 GLY A O 1
ATOM 616 N N . SER A 1 85 ? 8.214 -5.946 -18.356 1.00 95.56 85 SER A N 1
ATOM 617 C CA . SER A 1 85 ? 7.989 -4.634 -17.744 1.00 95.56 85 SER A CA 1
ATOM 618 C C . SER A 1 85 ? 7.958 -3.578 -18.843 1.00 95.56 85 SER A C 1
ATOM 620 O O . SER A 1 85 ? 8.793 -3.606 -19.749 1.00 95.56 85 SER A O 1
ATOM 622 N N . GLN A 1 86 ? 7.001 -2.655 -18.774 1.00 96.25 86 GLN A N 1
ATOM 623 C CA . GLN A 1 86 ? 6.871 -1.547 -19.715 1.00 96.25 86 GLN A CA 1
ATOM 624 C C . GLN A 1 86 ? 6.920 -0.230 -18.948 1.00 96.25 86 GLN A C 1
ATOM 626 O O . GLN A 1 86 ? 6.192 -0.046 -17.979 1.00 96.25 86 GLN A O 1
ATOM 631 N N . TYR A 1 87 ? 7.749 0.693 -19.427 1.00 94.44 87 TYR A N 1
ATOM 632 C CA . TYR A 1 87 ? 7.865 2.043 -18.891 1.00 94.44 87 TYR A CA 1
ATOM 633 C C . TYR A 1 87 ? 7.606 3.023 -20.028 1.00 94.44 87 TYR A C 1
ATOM 635 O O . TYR A 1 87 ? 8.254 2.950 -21.071 1.00 94.44 87 TYR A O 1
ATOM 643 N N . THR A 1 88 ? 6.629 3.907 -19.845 1.00 95.94 88 THR A N 1
ATOM 644 C CA . THR A 1 88 ? 6.315 4.974 -20.798 1.00 95.94 88 THR A CA 1
ATOM 645 C C . THR A 1 88 ? 6.395 6.293 -20.058 1.00 95.94 88 THR A C 1
ATOM 647 O O . THR A 1 88 ? 5.614 6.544 -19.145 1.00 95.94 88 THR A O 1
ATOM 650 N N . ALA A 1 89 ? 7.345 7.129 -20.450 1.00 95.00 89 ALA A N 1
ATOM 651 C CA . ALA A 1 89 ? 7.564 8.436 -19.859 1.00 95.00 89 ALA A CA 1
ATOM 652 C C . ALA A 1 89 ? 7.999 9.417 -20.950 1.00 95.00 89 ALA A C 1
ATOM 654 O O . ALA A 1 89 ? 8.482 9.009 -22.007 1.00 95.00 89 ALA A O 1
ATOM 655 N N . LYS A 1 90 ? 7.828 10.717 -20.688 1.00 95.56 90 LYS A N 1
ATOM 656 C CA . LYS A 1 90 ? 8.396 11.764 -21.553 1.00 95.56 90 LYS A CA 1
ATOM 657 C C . LYS A 1 90 ? 9.923 11.759 -21.500 1.00 95.56 90 LYS A C 1
ATOM 659 O O . LYS A 1 90 ? 10.565 12.003 -22.513 1.00 95.56 90 LYS A O 1
ATOM 664 N N . GLU A 1 91 ? 10.472 11.463 -20.327 1.00 95.00 91 GLU A N 1
ATOM 665 C CA . GLU A 1 91 ? 11.901 11.393 -20.060 1.00 95.00 91 GLU A CA 1
ATOM 666 C C . GLU A 1 91 ? 12.177 10.258 -19.069 1.00 95.00 91 GLU A C 1
ATOM 668 O O . GLU A 1 91 ? 11.351 9.933 -18.214 1.00 95.00 91 GLU A O 1
ATOM 673 N N . THR A 1 92 ? 13.334 9.623 -19.205 1.00 94.94 92 THR A N 1
ATOM 674 C CA . THR A 1 92 ? 13.857 8.665 -18.233 1.00 94.94 92 THR A CA 1
ATOM 675 C C . THR A 1 92 ? 15.347 8.920 -18.105 1.00 94.94 92 THR A C 1
ATOM 677 O O . THR A 1 92 ? 16.071 8.814 -19.093 1.00 94.94 92 THR A O 1
ATOM 680 N N . ILE A 1 93 ? 15.786 9.258 -16.897 1.00 94.50 93 ILE A N 1
ATOM 681 C CA . ILE A 1 93 ? 17.189 9.516 -16.573 1.00 94.50 93 ILE A CA 1
ATOM 682 C C . ILE A 1 93 ? 17.702 8.319 -15.774 1.00 94.50 93 ILE A C 1
ATOM 684 O O . ILE A 1 93 ? 17.057 7.879 -14.823 1.00 94.50 93 ILE A O 1
ATOM 688 N N . VAL A 1 94 ? 18.839 7.765 -16.194 1.00 94.38 94 VAL A N 1
ATOM 689 C CA . VAL A 1 94 ? 19.508 6.654 -15.510 1.00 94.38 94 VAL A CA 1
ATOM 690 C C . VAL A 1 94 ? 20.960 7.044 -15.291 1.00 94.38 94 VAL A C 1
ATOM 692 O O . VAL A 1 94 ? 21.782 6.926 -16.199 1.00 94.38 94 VAL A O 1
ATOM 695 N N . ASP A 1 95 ? 21.264 7.479 -14.073 1.00 94.31 95 ASP A N 1
ATOM 696 C CA . ASP A 1 95 ? 22.613 7.841 -13.655 1.00 94.31 95 ASP A CA 1
ATOM 697 C C . ASP A 1 95 ? 23.239 6.692 -12.862 1.00 94.31 95 ASP A C 1
ATOM 699 O O . ASP A 1 95 ? 22.782 6.325 -11.780 1.00 94.31 95 ASP A O 1
ATOM 703 N N . SER A 1 96 ? 24.302 6.104 -13.408 1.00 94.12 96 SER A N 1
ATOM 704 C CA . SER A 1 96 ? 25.082 5.054 -12.749 1.00 94.12 96 SER A CA 1
ATOM 705 C C . SER A 1 96 ? 26.502 5.554 -12.525 1.00 94.12 96 SER A C 1
ATOM 707 O O . SER A 1 96 ? 27.209 5.849 -13.484 1.00 94.12 96 SER A O 1
ATOM 709 N N . SER A 1 97 ? 26.949 5.582 -11.268 1.00 94.94 97 SER A N 1
ATOM 710 C CA . SER A 1 97 ? 28.320 5.976 -10.905 1.00 94.94 97 SER A CA 1
ATOM 711 C C . SER A 1 97 ? 29.380 4.942 -11.293 1.00 94.94 97 SER A C 1
ATOM 713 O O . SER A 1 97 ? 30.561 5.267 -11.382 1.00 94.94 97 SER A O 1
ATOM 715 N N . ASN A 1 98 ? 28.967 3.690 -11.500 1.00 95.38 98 ASN A N 1
ATOM 716 C CA . ASN A 1 98 ? 29.839 2.601 -11.915 1.00 95.38 98 ASN A CA 1
ATOM 717 C C . ASN A 1 98 ? 29.323 2.019 -13.240 1.00 95.38 98 ASN A C 1
ATOM 719 O O . ASN A 1 98 ? 29.207 2.738 -14.229 1.00 95.38 98 ASN A O 1
ATOM 723 N N . ASN A 1 99 ? 28.955 0.739 -13.282 1.00 94.00 99 ASN A N 1
ATOM 724 C CA . ASN A 1 99 ? 28.573 0.077 -14.525 1.00 94.00 99 ASN A CA 1
ATOM 725 C C . ASN A 1 99 ? 27.058 -0.093 -14.658 1.00 94.00 99 ASN A C 1
ATOM 727 O O . ASN A 1 99 ? 26.425 -0.711 -13.805 1.00 94.00 99 ASN A O 1
ATOM 731 N N . MET A 1 100 ? 26.516 0.305 -15.810 1.00 94.81 100 MET A N 1
ATOM 732 C CA . MET A 1 100 ? 25.191 -0.122 -16.258 1.00 94.81 100 MET A CA 1
ATOM 733 C C . MET A 1 100 ? 25.323 -1.355 -17.164 1.00 94.81 100 MET A C 1
ATOM 735 O O . MET A 1 100 ? 25.978 -1.304 -18.205 1.00 94.81 100 MET A O 1
ATOM 739 N N . LYS A 1 101 ? 24.676 -2.468 -16.795 1.00 94.44 101 LYS A N 1
ATOM 740 C CA . LYS A 1 101 ? 24.626 -3.696 -17.608 1.00 94.44 101 LYS A CA 1
ATOM 741 C C . LYS A 1 101 ? 23.215 -3.921 -18.137 1.00 94.44 101 LYS A C 1
ATOM 743 O O . LYS A 1 101 ? 22.284 -4.098 -17.360 1.00 94.44 101 LYS A O 1
ATOM 748 N N . VAL A 1 102 ? 23.076 -3.973 -19.459 1.00 94.06 102 VAL A N 1
ATOM 749 C CA . VAL A 1 102 ? 21.812 -4.282 -20.139 1.00 94.06 102 VAL A CA 1
ATOM 750 C C . VAL A 1 102 ? 22.034 -5.505 -21.018 1.00 94.06 102 VAL A C 1
ATOM 752 O O . VAL A 1 102 ? 22.756 -5.430 -22.009 1.00 94.06 102 VAL A O 1
ATOM 755 N N . ASN A 1 103 ? 21.417 -6.627 -20.651 1.00 93.62 103 ASN A N 1
ATOM 756 C CA . ASN A 1 103 ? 21.545 -7.893 -21.370 1.00 93.62 103 ASN A CA 1
ATOM 757 C C . ASN A 1 103 ? 20.222 -8.232 -22.062 1.00 93.62 103 ASN A C 1
ATOM 759 O O . ASN A 1 103 ? 19.162 -8.143 -21.449 1.00 93.62 103 ASN A O 1
ATOM 763 N N . SER A 1 104 ? 20.285 -8.651 -23.324 1.00 93.19 104 SER A N 1
ATOM 764 C CA . SER A 1 104 ? 19.136 -9.179 -24.062 1.00 93.19 104 SER A CA 1
ATOM 765 C C . SER A 1 104 ? 19.550 -10.447 -24.794 1.00 93.19 104 SER A C 1
ATOM 767 O O . SER A 1 104 ? 20.582 -10.460 -25.460 1.00 93.19 104 SER A O 1
ATOM 769 N N . ALA A 1 105 ? 18.748 -11.505 -24.671 1.00 93.19 105 ALA A N 1
ATOM 770 C CA . ALA A 1 105 ? 19.020 -12.784 -25.325 1.00 93.19 105 ALA A CA 1
ATOM 771 C C . ALA A 1 105 ? 18.787 -12.737 -26.844 1.00 93.19 105 ALA A C 1
ATOM 773 O O . ALA A 1 105 ? 19.366 -13.533 -27.576 1.00 93.19 105 ALA A O 1
ATOM 774 N N . THR A 1 106 ? 17.926 -11.830 -27.317 1.00 95.31 106 THR A N 1
ATOM 775 C CA . THR A 1 106 ? 17.528 -11.758 -28.730 1.00 95.31 106 THR A CA 1
ATOM 776 C C . THR A 1 106 ? 17.972 -10.458 -29.382 1.00 95.31 106 THR A C 1
ATOM 778 O O . THR A 1 106 ? 18.749 -10.473 -30.330 1.00 95.31 106 THR A O 1
ATOM 781 N N . SER A 1 107 ? 17.484 -9.313 -28.903 1.00 91.81 107 SER A N 1
ATOM 782 C CA . SER A 1 107 ? 17.854 -8.010 -29.456 1.00 91.81 107 SER A CA 1
ATOM 783 C C . SER A 1 107 ? 17.648 -6.875 -28.461 1.00 91.81 107 SER A C 1
ATOM 785 O O . SER A 1 107 ? 16.745 -6.913 -27.623 1.00 91.81 107 SER A O 1
ATOM 787 N N . LEU A 1 108 ? 18.477 -5.840 -28.581 1.00 92.56 108 LEU A N 1
ATOM 788 C CA . LEU A 1 108 ? 18.294 -4.551 -27.924 1.00 92.56 108 LEU A CA 1
ATOM 789 C C . LEU A 1 108 ? 18.088 -3.499 -29.015 1.00 92.56 108 LEU A C 1
ATOM 791 O O . LEU A 1 108 ? 18.999 -3.224 -29.793 1.00 92.56 108 LEU A O 1
ATOM 795 N N . LYS A 1 109 ? 16.886 -2.923 -29.097 1.00 88.06 109 LYS A N 1
ATOM 796 C CA . LYS A 1 109 ? 16.568 -1.877 -30.078 1.00 88.06 109 LYS A CA 1
ATOM 797 C C . LYS A 1 109 ? 16.671 -0.510 -29.414 1.00 88.06 109 LYS A C 1
ATOM 799 O O . LYS A 1 109 ? 15.897 -0.206 -28.514 1.00 88.06 109 LYS A O 1
ATOM 804 N N . LYS A 1 110 ? 17.600 0.317 -29.890 1.00 86.62 110 LYS A N 1
ATOM 805 C CA . LYS A 1 110 ? 17.730 1.729 -29.515 1.00 86.62 110 LYS A CA 1
ATOM 806 C C . LYS A 1 110 ? 17.535 2.580 -30.764 1.00 86.62 110 LYS A C 1
ATOM 808 O O . LYS A 1 110 ? 18.052 2.237 -31.823 1.00 86.62 110 LYS A O 1
ATOM 813 N N . LYS A 1 111 ? 16.781 3.668 -30.646 1.00 80.38 111 LYS A N 1
ATOM 814 C CA . LYS A 1 111 ? 16.654 4.691 -31.689 1.00 80.38 111 LYS A CA 1
ATOM 815 C C . LYS A 1 111 ? 17.127 6.003 -31.074 1.00 80.38 111 LYS A C 1
ATOM 817 O O . LYS A 1 111 ? 16.368 6.625 -30.343 1.00 80.38 111 LYS A O 1
ATOM 822 N N . SER A 1 112 ? 18.389 6.358 -31.293 1.00 77.62 112 SER A N 1
ATOM 823 C CA . SER A 1 112 ? 18.982 7.612 -30.813 1.00 77.62 112 SER A CA 1
ATOM 824 C C . SER A 1 112 ? 19.236 8.563 -31.981 1.00 77.62 112 SER A C 1
ATOM 826 O O . SER A 1 112 ? 19.485 8.116 -33.099 1.00 77.62 112 SER A O 1
ATOM 828 N N . GLY A 1 113 ? 19.164 9.869 -31.714 1.00 69.56 113 GLY A N 1
ATOM 829 C CA . GLY A 1 113 ? 19.519 10.926 -32.666 1.00 69.56 113 GLY A CA 1
ATOM 830 C C . GLY A 1 113 ? 20.944 11.478 -32.513 1.00 69.56 113 GLY A C 1
ATOM 831 O O . GLY A 1 113 ? 21.326 12.324 -33.311 1.00 69.56 113 GLY A O 1
ATOM 832 N N . GLU A 1 114 ? 21.729 11.029 -31.524 1.00 66.19 114 GLU A N 1
ATOM 833 C CA . GLU A 1 114 ? 22.997 11.678 -31.136 1.00 66.19 114 GLU A CA 1
ATOM 834 C C . GLU A 1 114 ? 24.260 10.800 -31.231 1.00 66.19 114 GLU A C 1
ATOM 836 O O . GLU A 1 114 ? 24.211 9.567 -31.223 1.00 66.19 114 GLU A O 1
ATOM 841 N N . TYR A 1 115 ? 25.379 11.525 -31.362 1.00 54.75 115 TYR A N 1
ATOM 842 C CA . TYR A 1 115 ? 26.737 11.173 -31.788 1.00 54.75 115 TYR A CA 1
ATOM 843 C C . TYR A 1 115 ? 27.593 10.624 -30.627 1.00 54.75 115 TYR A C 1
ATOM 845 O O . TYR A 1 115 ? 27.639 11.218 -29.553 1.00 54.75 115 TYR A O 1
ATOM 853 N N . ASN A 1 116 ? 28.324 9.524 -30.845 1.00 61.22 116 ASN A N 1
ATOM 854 C CA . ASN A 1 116 ? 29.332 9.027 -29.898 1.00 61.22 116 ASN A CA 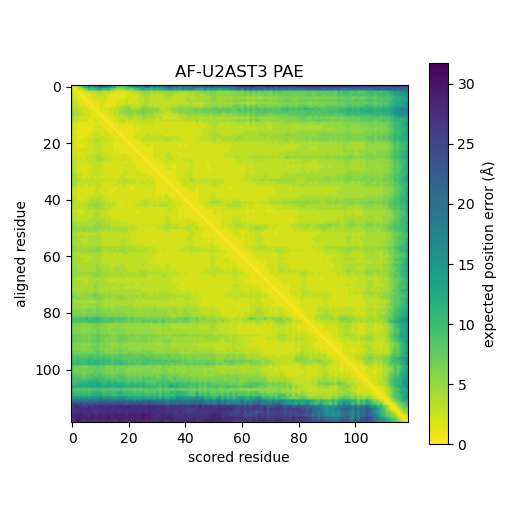1
ATOM 855 C C . ASN A 1 116 ? 30.599 9.894 -29.985 1.00 61.22 116 ASN A C 1
ATOM 857 O O . ASN A 1 116 ? 31.315 9.799 -30.979 1.00 61.22 116 ASN A O 1
ATOM 861 N N . ASN A 1 117 ? 30.927 10.663 -28.945 1.00 54.72 117 ASN A N 1
ATOM 862 C CA . ASN A 1 117 ? 32.308 11.100 -28.727 1.00 54.72 117 ASN A CA 1
ATOM 863 C C . ASN A 1 117 ? 32.985 10.085 -27.804 1.00 54.72 117 ASN A C 1
ATOM 865 O O . ASN A 1 117 ? 32.801 10.108 -26.590 1.00 54.72 117 ASN A O 1
ATOM 869 N N . GLN A 1 118 ? 33.733 9.162 -28.407 1.00 54.62 118 GLN A N 1
ATOM 870 C CA . GLN A 1 118 ? 34.756 8.412 -27.688 1.00 54.62 118 GLN A CA 1
ATOM 871 C C . GLN A 1 118 ? 35.966 9.339 -27.527 1.00 54.62 118 GLN A C 1
ATOM 873 O O . GLN A 1 118 ? 36.538 9.762 -28.532 1.00 54.62 118 GLN A O 1
ATOM 878 N N . SER A 1 119 ? 36.303 9.675 -26.282 1.00 44.81 119 SER A N 1
ATOM 879 C CA . SER A 1 119 ? 37.587 10.279 -25.905 1.00 44.81 119 SER A CA 1
ATOM 880 C C . SER A 1 119 ? 38.550 9.185 -25.472 1.00 44.81 119 SER A C 1
ATOM 882 O O . SER A 1 119 ? 38.085 8.285 -24.733 1.00 44.81 119 SER A O 1
#

Solvent-accessible surface area (backbone atoms only — not comparable to full-atom values): 9693 Å² total; per-residue (Å²): 139,68,72,45,80,45,82,36,79,88,81,68,46,75,48,77,50,51,88,82,74,85,88,88,86,70,98,73,86,88,88,87,67,95,85,72,84,88,88,87,62,99,84,71,87,86,88,87,62,99,84,72,83,87,86,88,73,95,71,89,87,86,86,87,71,95,69,86,86,84,88,87,71,95,68,88,86,87,85,86,67,93,91,67,86,87,86,88,69,99,72,84,86,86,89,63,98,70,85,84,85,86,87,63,96,84,71,84,90,82,91,78,95,78,83,86,82,84,129

Radius of gyration: 23.76 Å; Cα contacts (8 Å, |Δi|>4): 26; chains: 1; bounding box: 66×28×54 Å

Secondary structure (DSSP, 8-state):
---EEEEETTTTEEEEE-SS------S------SS------SS------SS------SS------SS------SS------SS------S------SS------SS-------------

Foldseek 3Di:
DAFDFDDDVPVRDTDTDDPPDDDDDDPDDDDDDPPDDDDDDPPDDDDDDPPDDDDDDPDDDDDDDPDDDDDDDPDDDDDDDPPDDDDDDPDDDDDDPDDDDDDDPPDDDDDDPDDDDDD